Protein AF-0000000066776067 (afdb_homodimer)

Radius of gyration: 14.98 Å; Cα contacts (8 Å, |Δi|>4): 112; chains: 2; bounding box: 36×47×34 Å

Structure (mmCIF, N/CA/C/O backbone):
data_AF-0000000066776067-model_v1
#
loop_
_entity.id
_entity.type
_entity.pdbx_description
1 polymer 'Uncharacterized protein'
#
loop_
_atom_site.group_PDB
_atom_site.id
_atom_site.type_symbol
_atom_site.label_atom_id
_atom_site.label_alt_id
_atom_site.label_comp_id
_atom_site.label_asym_id
_atom_site.label_entity_id
_atom_site.label_seq_id
_atom_site.pdbx_PDB_ins_code
_atom_site.Cartn_x
_atom_site.Cartn_y
_atom_site.Cartn_z
_atom_site.occupancy
_atom_site.B_iso_or_equiv
_atom_site.auth_seq_id
_atom_site.auth_comp_id
_atom_site.auth_asym_id
_atom_site.auth_atom_id
_atom_site.pdbx_PDB_model_num
ATOM 1 N N . MET A 1 1 ? 7.188 21.859 21.719 1 33.44 1 MET A N 1
ATOM 2 C CA . MET A 1 1 ? 7.398 22.297 20.344 1 33.44 1 MET A CA 1
ATOM 3 C C . MET A 1 1 ? 6.57 21.469 19.375 1 33.44 1 MET A C 1
ATOM 5 O O . MET A 1 1 ? 6.641 20.234 19.391 1 33.44 1 MET A O 1
ATOM 9 N N . ILE A 1 2 ? 5.402 22.031 19.016 1 42.84 2 ILE A N 1
ATOM 10 C CA . ILE A 1 2 ? 4.445 21.281 18.219 1 42.84 2 ILE A CA 1
ATOM 11 C C . ILE A 1 2 ? 5.141 20.703 16.984 1 42.84 2 ILE A C 1
ATOM 13 O O . ILE A 1 2 ? 6.012 21.344 16.391 1 42.84 2 ILE A O 1
ATOM 17 N N . LYS A 1 3 ? 5.496 19.406 16.922 1 46.78 3 LYS A N 1
ATOM 18 C CA . LYS A 1 3 ? 6.07 18.828 15.711 1 46.78 3 LYS A CA 1
ATOM 19 C C . LYS A 1 3 ? 5.516 19.5 14.461 1 46.78 3 LYS A C 1
ATOM 21 O O . LYS A 1 3 ? 4.305 19.672 14.32 1 46.78 3 LYS A O 1
ATOM 26 N N . PRO A 1 4 ? 6.23 20.391 13.844 1 47.25 4 PRO A N 1
ATOM 27 C CA . PRO A 1 4 ? 5.691 20.984 12.617 1 47.25 4 PRO A CA 1
ATOM 28 C C . PRO A 1 4 ? 4.938 19.969 11.75 1 47.25 4 PRO A C 1
ATOM 30 O O . PRO A 1 4 ? 5.312 18.797 11.703 1 47.25 4 PRO A O 1
ATOM 33 N N . GLN A 1 5 ? 3.598 20.078 11.734 1 50.12 5 GLN A N 1
ATOM 34 C CA . GLN A 1 5 ? 2.773 19.234 10.875 1 50.12 5 GLN A CA 1
ATOM 35 C C . GLN A 1 5 ? 3.34 19.188 9.453 1 50.12 5 GLN A C 1
ATOM 37 O O . GLN A 1 5 ? 3.412 20.203 8.766 1 50.12 5 GLN A O 1
ATOM 42 N N . THR A 1 6 ? 4.578 18.656 9.312 1 57.09 6 THR A N 1
ATOM 43 C CA . THR A 1 6 ? 5.113 18.516 7.961 1 57.09 6 THR A CA 1
ATOM 44 C C . THR A 1 6 ? 4.02 18.078 6.988 1 57.09 6 THR A C 1
ATOM 46 O O . THR A 1 6 ? 3.135 17.312 7.352 1 57.09 6 THR A O 1
ATOM 49 N N . VAL A 1 7 ? 3.52 19.078 6.051 1 65.31 7 VAL A N 1
ATOM 50 C CA . VAL A 1 7 ? 2.42 18.984 5.098 1 65.31 7 VAL A CA 1
ATOM 51 C C . VAL A 1 7 ? 2.617 17.781 4.184 1 65.31 7 VAL A C 1
ATOM 53 O O . VAL A 1 7 ? 3.326 17.859 3.18 1 65.31 7 VAL A O 1
ATOM 56 N N . GLY A 1 8 ? 3.057 16.688 4.766 1 76.62 8 GLY A N 1
ATOM 57 C CA . GLY A 1 8 ? 3.17 15.531 3.891 1 76.62 8 GLY A CA 1
ATOM 58 C C . GLY A 1 8 ? 1.842 15.094 3.299 1 76.62 8 GLY A C 1
ATOM 59 O O . GLY A 1 8 ? 0.787 15.594 3.699 1 76.62 8 GLY A O 1
ATOM 60 N N . VAL A 1 9 ? 2.018 14.398 2.113 1 87.88 9 VAL A N 1
ATOM 61 C CA . VAL A 1 9 ? 0.821 13.781 1.548 1 87.88 9 VAL A CA 1
ATOM 62 C C . VAL A 1 9 ? 0.127 12.93 2.607 1 87.88 9 VAL A C 1
ATOM 64 O O . VAL A 1 9 ? 0.783 12.195 3.35 1 87.88 9 VAL A O 1
ATOM 67 N N . GLN A 1 10 ? -1.118 13.148 2.758 1 91.69 10 GLN A N 1
ATOM 68 C CA . GLN A 1 10 ? -1.886 12.305 3.668 1 91.69 10 GLN A CA 1
ATOM 69 C C . GLN A 1 10 ? -1.968 10.867 3.154 1 91.69 10 GLN A C 1
ATOM 71 O O . GLN A 1 10 ? -1.996 10.641 1.943 1 91.69 10 GLN A O 1
ATOM 76 N N . PHE A 1 11 ? -2.068 9.961 4.02 1 93.69 11 PHE A N 1
ATOM 77 C CA . PHE A 1 11 ? -2.158 8.547 3.662 1 93.69 11 PHE A CA 1
ATOM 78 C C . PHE A 1 11 ? -3.33 8.305 2.719 1 93.69 11 PHE A C 1
ATOM 80 O O . PHE A 1 11 ? -3.17 7.668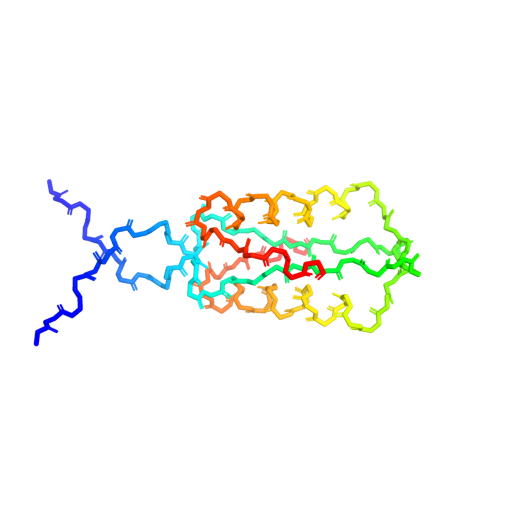 1.675 1 93.69 11 PHE A O 1
ATOM 87 N N . CYS A 1 12 ? -4.441 8.836 3.064 1 93.88 12 CYS A N 1
ATOM 88 C CA . CYS A 1 12 ? -5.664 8.539 2.326 1 93.88 12 CYS A CA 1
ATOM 89 C C . CYS A 1 12 ? -5.684 9.273 0.99 1 93.88 12 CYS A C 1
ATOM 91 O O . CYS A 1 12 ? -6.492 8.953 0.114 1 93.88 12 CYS A O 1
ATOM 93 N N . ASP A 1 13 ? -4.742 10.195 0.753 1 91.25 13 ASP A N 1
ATOM 94 C CA . ASP A 1 13 ? -4.637 10.898 -0.524 1 91.25 13 ASP A CA 1
ATOM 95 C C . ASP A 1 13 ? -3.709 10.148 -1.481 1 91.25 13 ASP A C 1
ATOM 97 O O . ASP A 1 13 ? -3.834 10.281 -2.701 1 91.25 13 ASP A O 1
ATOM 101 N N . GLY A 1 14 ? -2.871 9.398 -0.928 1 92.56 14 GLY A N 1
ATOM 102 C CA . GLY A 1 14 ? -1.851 8.766 -1.751 1 92.56 14 GLY A CA 1
ATOM 103 C C . GLY A 1 14 ? -2.014 7.266 -1.857 1 92.56 14 GLY A C 1
ATOM 104 O O . GLY A 1 14 ? -1.654 6.664 -2.873 1 92.56 14 GLY A O 1
ATOM 105 N N . ALA A 1 15 ? -2.596 6.691 -0.892 1 95.5 15 ALA A N 1
ATOM 106 C CA . ALA A 1 15 ? -2.717 5.238 -0.877 1 95.5 15 ALA A CA 1
ATOM 107 C C . ALA A 1 15 ? -4.055 4.793 -1.455 1 95.5 15 ALA A C 1
ATOM 109 O O . ALA A 1 15 ? -5.055 5.512 -1.355 1 95.5 15 ALA A O 1
ATOM 110 N N . ASN A 1 16 ? -4.062 3.584 -2.033 1 95.88 16 ASN A N 1
ATOM 111 C CA . ASN A 1 16 ? -5.242 2.902 -2.561 1 95.88 16 ASN A CA 1
ATOM 112 C C . ASN A 1 16 ? -5.258 1.428 -2.17 1 95.88 16 ASN A C 1
ATOM 114 O O . ASN A 1 16 ? -4.203 0.834 -1.927 1 95.88 16 ASN A O 1
ATOM 118 N N . PRO A 1 17 ? -6.531 0.898 -2.117 1 97.38 17 PRO A N 1
ATOM 119 C CA . PRO A 1 17 ? -6.539 -0.546 -1.873 1 97.38 17 PRO A CA 1
ATOM 120 C C . PRO A 1 17 ? -5.797 -1.331 -2.951 1 97.38 17 PRO A C 1
ATOM 122 O O . PRO A 1 17 ? -5.809 -0.942 -4.121 1 97.38 17 PRO A O 1
ATOM 125 N N . ILE A 1 18 ? -5.148 -2.408 -2.527 1 97.56 18 ILE A N 1
ATOM 126 C CA . ILE A 1 18 ? -4.586 -3.385 -3.453 1 97.56 18 ILE A CA 1
ATOM 127 C C . ILE A 1 18 ? -5.48 -4.621 -3.504 1 97.56 18 ILE A C 1
ATOM 129 O O . ILE A 1 18 ? -5.641 -5.324 -2.504 1 97.56 18 ILE A O 1
ATOM 133 N N . TYR A 1 19 ? -6.098 -4.848 -4.648 1 95.81 19 TYR A N 1
ATOM 134 C CA . TYR A 1 19 ? -6.977 -5.996 -4.832 1 95.81 19 TYR A CA 1
ATOM 135 C C . TYR A 1 19 ? -6.199 -7.207 -5.328 1 95.81 19 TYR A C 1
ATOM 137 O O . TYR A 1 19 ? -5.582 -7.16 -6.395 1 95.81 19 TYR A O 1
ATOM 145 N N . ILE A 1 20 ? -6.328 -8.203 -4.535 1 96.56 20 ILE A N 1
ATOM 146 C CA . ILE A 1 20 ? -5.648 -9.445 -4.895 1 96.56 20 ILE A CA 1
ATOM 147 C C . ILE A 1 20 ? -6.551 -10.289 -5.789 1 96.56 20 ILE A C 1
ATOM 149 O O . ILE A 1 20 ? -7.711 -10.539 -5.449 1 96.56 20 ILE A O 1
ATOM 153 N N . SER A 1 21 ? -5.922 -10.664 -6.941 1 97.62 21 SER A N 1
ATOM 154 C CA . SER A 1 21 ? -6.664 -11.555 -7.832 1 97.62 21 SER A CA 1
ATOM 155 C C . SER A 1 21 ? -6.711 -12.977 -7.281 1 97.62 21 SER A C 1
ATOM 157 O O . SER A 1 21 ? -5.758 -13.43 -6.648 1 97.62 21 SER A O 1
ATOM 159 N N . LYS A 1 22 ? -7.801 -13.688 -7.691 1 97.06 22 LYS A N 1
ATOM 160 C CA . LYS A 1 22 ? -7.902 -15.102 -7.34 1 97.06 22 LYS A CA 1
ATOM 161 C C . LYS A 1 22 ? -6.805 -15.922 -8.016 1 97.06 22 LYS A C 1
ATOM 163 O O . LYS A 1 22 ? -6.465 -17.016 -7.559 1 97.06 22 LYS A O 1
ATOM 168 N N . ASP A 1 23 ? -6.27 -15.398 -9.047 1 97.88 23 ASP A N 1
ATOM 169 C CA . ASP A 1 23 ? -5.246 -16.094 -9.82 1 97.88 23 ASP A CA 1
ATOM 170 C C . ASP A 1 23 ? -3.854 -15.828 -9.258 1 97.88 23 ASP A C 1
ATOM 172 O O . ASP A 1 23 ? -2.871 -16.422 -9.703 1 97.88 23 ASP A O 1
ATOM 176 N N . ASP A 1 24 ? -3.814 -14.969 -8.328 1 98.5 24 ASP A N 1
ATOM 177 C CA . ASP A 1 24 ? -2.531 -14.672 -7.695 1 98.5 24 ASP A CA 1
ATOM 178 C C . ASP A 1 24 ? -2.111 -15.805 -6.754 1 98.5 24 ASP A C 1
ATOM 180 O O . ASP A 1 24 ? -2.951 -16.391 -6.074 1 98.5 24 ASP A O 1
ATOM 184 N N . ALA A 1 25 ? -0.833 -16.109 -6.789 1 98.56 25 ALA A N 1
ATOM 185 C CA . ALA A 1 25 ? -0.188 -16.953 -5.781 1 98.56 25 ALA A CA 1
ATOM 186 C C . ALA A 1 25 ? 0.856 -16.172 -5 1 98.56 25 ALA A C 1
ATOM 188 O O . ALA A 1 25 ? 1.896 -15.789 -5.543 1 98.56 25 ALA A O 1
ATOM 189 N N . LEU A 1 26 ? 0.511 -15.891 -3.814 1 98.31 26 LEU A N 1
ATOM 190 C CA . LEU A 1 26 ? 1.354 -15.047 -2.979 1 98.31 26 LEU A CA 1
ATOM 191 C C . LEU A 1 26 ? 2.023 -15.859 -1.878 1 98.31 26 LEU A C 1
ATOM 193 O O . LEU A 1 26 ? 1.416 -16.781 -1.322 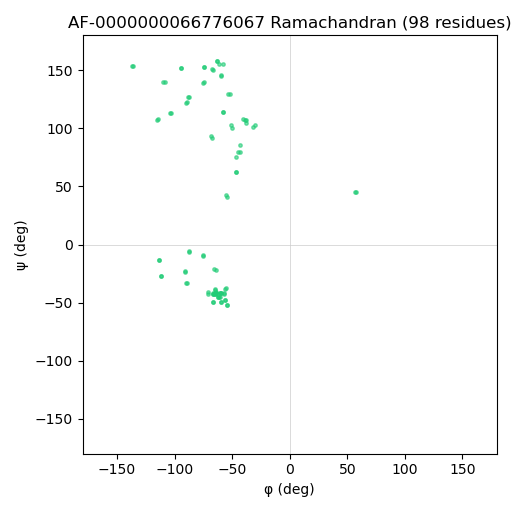1 98.31 26 LEU A O 1
ATOM 197 N N . THR A 1 27 ? 3.314 -15.492 -1.668 1 98.5 27 THR A N 1
ATOM 198 C CA . THR A 1 27 ? 3.895 -15.984 -0.423 1 98.5 27 THR A CA 1
ATOM 199 C C . THR A 1 27 ? 3.154 -15.414 0.782 1 98.5 27 THR A C 1
ATOM 201 O O . THR A 1 27 ? 2.443 -14.414 0.664 1 98.5 27 THR A O 1
ATOM 204 N N . GLU A 1 28 ? 3.23 -16.031 1.89 1 98 28 GLU A N 1
ATOM 205 C CA . GLU A 1 28 ? 2.586 -15.562 3.109 1 98 28 GLU A CA 1
ATOM 206 C C . GLU A 1 28 ? 3.023 -14.141 3.449 1 98 28 GLU A C 1
ATOM 208 O O . GLU A 1 28 ? 2.215 -13.328 3.904 1 98 28 GLU A O 1
ATOM 213 N N . GLU A 1 29 ? 4.281 -13.844 3.221 1 97.62 29 GLU A N 1
ATOM 214 C CA . GLU A 1 29 ? 4.812 -12.523 3.561 1 97.62 29 GLU A CA 1
ATOM 215 C C . GLU A 1 29 ? 4.184 -11.438 2.697 1 97.62 29 GLU A C 1
ATOM 217 O O . GLU A 1 29 ? 3.725 -10.414 3.211 1 97.62 29 GLU A O 1
ATOM 222 N N . THR A 1 30 ? 4.176 -11.672 1.423 1 98.38 30 THR A N 1
ATOM 223 C CA . THR A 1 30 ? 3.582 -10.695 0.516 1 98.38 30 THR A CA 1
ATOM 224 C C . THR A 1 30 ? 2.102 -10.5 0.829 1 98.38 30 THR A C 1
ATOM 226 O O . THR A 1 30 ? 1.614 -9.367 0.857 1 98.38 30 THR A O 1
ATOM 229 N N . GLU A 1 31 ? 1.406 -11.617 1.032 1 98.25 31 GLU A N 1
ATOM 230 C CA . GLU A 1 31 ? -0.013 -11.539 1.369 1 98.25 31 GLU A CA 1
ATOM 231 C C . GLU A 1 31 ? -0.24 -10.711 2.627 1 98.25 31 GLU A C 1
ATOM 233 O O . GLU A 1 31 ? -1.138 -9.867 2.666 1 98.25 31 GLU A O 1
ATOM 238 N N . ARG A 1 32 ? 0.539 -10.852 3.584 1 98.31 32 ARG A N 1
ATOM 239 C CA . ARG A 1 32 ? 0.409 -10.156 4.859 1 98.31 32 ARG A CA 1
ATOM 240 C C . ARG A 1 32 ? 0.637 -8.656 4.688 1 98.31 32 ARG A C 1
ATOM 242 O O . ARG A 1 32 ? -0.09 -7.848 5.266 1 98.31 32 ARG A O 1
ATOM 249 N N . GLU A 1 33 ? 1.643 -8.297 3.902 1 98.12 33 GLU A N 1
ATOM 250 C CA . GLU A 1 33 ? 1.945 -6.883 3.705 1 98.12 33 GLU A CA 1
ATOM 251 C C . GLU A 1 33 ? 0.804 -6.168 2.986 1 98.12 33 GLU A C 1
ATOM 253 O O . GLU A 1 33 ? 0.448 -5.043 3.342 1 98.12 33 GLU A O 1
ATOM 258 N N . ILE A 1 34 ? 0.214 -6.875 2.01 1 98.19 34 ILE A N 1
ATOM 259 C CA . ILE A 1 34 ? -0.92 -6.301 1.293 1 98.19 34 ILE A CA 1
ATOM 260 C C . ILE A 1 34 ? -2.111 -6.164 2.238 1 98.19 34 ILE A C 1
ATOM 262 O O . ILE A 1 34 ? -2.805 -5.145 2.23 1 98.19 34 ILE A O 1
ATOM 266 N N . LEU A 1 35 ? -2.35 -7.148 3.049 1 97.62 35 LEU A N 1
ATOM 267 C CA . LEU A 1 35 ? -3.477 -7.121 3.977 1 97.62 35 LEU A CA 1
ATOM 268 C C . LEU A 1 35 ? -3.305 -6.016 5.012 1 97.62 35 LEU A C 1
ATOM 270 O O . LEU A 1 35 ? -4.27 -5.336 5.367 1 97.62 35 LEU A O 1
ATOM 274 N N . ILE A 1 36 ? -2.09 -5.863 5.52 1 97.81 36 ILE A N 1
ATOM 275 C CA . ILE A 1 36 ? -1.822 -4.801 6.484 1 97.81 36 ILE A CA 1
ATOM 276 C C . ILE A 1 36 ? -2.129 -3.445 5.852 1 97.81 36 ILE A C 1
ATOM 278 O O . ILE A 1 36 ? -2.805 -2.611 6.461 1 97.81 36 ILE A O 1
ATOM 282 N N . HIS A 1 37 ? -1.591 -3.23 4.641 1 97.75 37 HIS A N 1
ATOM 283 C CA . HIS A 1 37 ? -1.868 -1.997 3.912 1 97.75 37 HIS A CA 1
ATOM 284 C C . HIS A 1 37 ? -3.369 -1.771 3.764 1 97.75 37 HIS A C 1
ATOM 286 O O . HIS A 1 37 ? -3.869 -0.684 4.062 1 97.75 37 HIS A O 1
ATOM 292 N N . ASN A 1 38 ? -4.086 -2.812 3.246 1 97.31 38 ASN A N 1
ATOM 293 C CA . ASN A 1 38 ? -5.516 -2.68 2.998 1 97.31 38 ASN A CA 1
ATOM 294 C C . ASN A 1 38 ? -6.293 -2.455 4.293 1 97.31 38 ASN A C 1
ATOM 296 O O . ASN A 1 38 ? -7.25 -1.679 4.32 1 97.31 38 ASN A O 1
ATOM 300 N N . THR A 1 39 ? -5.965 -3.154 5.328 1 97 39 THR A N 1
ATOM 301 C CA . THR A 1 39 ? -6.645 -3.01 6.609 1 97 39 THR A CA 1
ATOM 302 C C . THR A 1 39 ? -6.43 -1.609 7.18 1 97 39 THR A C 1
ATOM 304 O O . THR A 1 39 ? -7.363 -0.998 7.703 1 97 39 THR A O 1
ATOM 307 N N . LEU A 1 40 ? -5.207 -1.068 7.078 1 96.19 40 LEU A N 1
ATOM 308 C CA . LEU A 1 40 ? -4.926 0.29 7.531 1 96.19 40 LEU A CA 1
ATOM 309 C C . LEU A 1 40 ? -5.746 1.306 6.742 1 96.19 40 LEU A C 1
ATOM 311 O O . LEU A 1 40 ? -6.332 2.223 7.324 1 96.19 40 LEU A O 1
ATOM 315 N N . GLY A 1 41 ? -5.773 1.117 5.414 1 95.62 41 GLY A N 1
ATOM 316 C CA . GLY A 1 41 ? -6.578 2 4.582 1 95.62 41 GLY A CA 1
ATOM 317 C C . GLY A 1 41 ? -8.055 1.971 4.934 1 95.62 41 GLY A C 1
ATOM 318 O O . GLY A 1 41 ? -8.727 3.006 4.906 1 95.62 41 GLY A O 1
ATOM 319 N N . GLU A 1 42 ? -8.523 0.734 5.188 1 95.56 42 GLU A N 1
ATOM 320 C CA . GLU A 1 42 ? -9.922 0.633 5.594 1 95.56 42 GLU A CA 1
ATOM 321 C C . GLU A 1 42 ? -10.18 1.414 6.879 1 95.56 42 GLU A C 1
ATOM 323 O O . GLU A 1 42 ? -11.188 2.109 7 1 95.56 42 GLU A O 1
ATOM 328 N N . ARG A 1 43 ? -9.281 1.328 7.809 1 93.81 43 ARG A N 1
ATOM 329 C CA . ARG A 1 43 ? -9.438 1.963 9.117 1 93.81 43 ARG A CA 1
ATOM 330 C C . ARG A 1 43 ? -9.32 3.479 9 1 93.81 43 ARG A C 1
ATOM 332 O O . ARG A 1 43 ? -10.133 4.215 9.562 1 93.81 43 ARG A O 1
ATOM 339 N N . LEU A 1 44 ? -8.352 3.936 8.211 1 92.81 44 LEU A N 1
ATOM 340 C CA . LEU A 1 44 ? -8.016 5.355 8.172 1 92.81 44 LEU A CA 1
ATOM 341 C C . LEU A 1 44 ? -8.852 6.082 7.125 1 92.81 44 LEU A C 1
ATOM 343 O O . LEU A 1 44 ? -9.227 7.242 7.32 1 92.81 44 LEU A O 1
ATOM 347 N N . CYS A 1 45 ? -9.109 5.379 6.148 1 93.94 45 CYS A N 1
ATOM 348 C CA . CYS A 1 45 ? -9.664 6.066 4.988 1 93.94 45 CYS A CA 1
ATOM 349 C C . CYS A 1 45 ? -11.102 5.625 4.734 1 93.94 45 CYS A C 1
ATOM 351 O O . CYS A 1 45 ? -11.789 6.191 3.879 1 93.94 45 CYS A O 1
ATOM 353 N N . ARG A 1 46 ? -11.539 4.59 5.332 1 92.56 46 ARG A N 1
ATOM 354 C CA . ARG A 1 46 ? -12.875 4.031 5.129 1 92.56 46 ARG A CA 1
ATOM 355 C C . ARG A 1 46 ? -13.109 3.693 3.66 1 92.56 46 ARG A C 1
ATOM 357 O O . ARG A 1 46 ? -14.141 4.055 3.094 1 92.56 46 ARG A O 1
ATOM 364 N N . TRP A 1 47 ? -11.984 2.994 3.07 1 89.5 47 TRP A N 1
ATOM 365 C CA . TRP A 1 47 ? -12.109 2.566 1.682 1 89.5 47 TRP A CA 1
ATOM 366 C C . TRP A 1 47 ? -13.312 1.646 1.502 1 89.5 47 TRP A C 1
ATOM 368 O O . TRP A 1 47 ? -13.609 0.825 2.373 1 89.5 47 TRP A O 1
ATOM 378 N N . GLY A 1 48 ? -14.328 2.014 0.795 1 66.62 48 GLY A N 1
ATOM 379 C CA . GLY A 1 48 ? -15.469 1.157 0.505 1 66.62 48 GLY A CA 1
ATOM 380 C C . GLY A 1 48 ? -15.125 -0.015 -0.393 1 66.62 48 GLY A C 1
ATOM 381 O O . GLY A 1 48 ? -14.305 0.116 -1.305 1 66.62 48 GLY A O 1
ATOM 382 N N . TYR A 1 49 ? -14.734 -1.289 0.21 1 54.69 49 TYR A N 1
ATOM 383 C CA . TYR A 1 49 ? -14.609 -2.453 -0.659 1 54.69 49 TYR A CA 1
ATOM 384 C C . TYR A 1 49 ? -15.766 -2.527 -1.646 1 54.69 49 TYR A C 1
ATOM 386 O O . TYR A 1 49 ? -16.938 -2.428 -1.254 1 54.69 49 TYR A O 1
ATOM 394 N N . ALA A 1 50 ? -15.625 -1.775 -2.854 1 41.06 50 ALA A N 1
ATOM 395 C CA . ALA A 1 50 ? -16.719 -2.223 -3.719 1 41.06 50 ALA A CA 1
ATOM 396 C C . ALA A 1 50 ? -16.844 -3.744 -3.699 1 41.06 50 ALA A C 1
ATOM 398 O O . ALA A 1 50 ? -15.898 -4.453 -4.055 1 41.06 50 ALA A O 1
ATOM 399 N N . LYS A 1 51 ? -17.422 -4.289 -2.746 1 29.62 51 LYS A N 1
ATOM 400 C CA . LYS A 1 51 ? -17.812 -5.688 -2.916 1 29.62 51 LYS A CA 1
ATOM 401 C C . LYS A 1 51 ? -18.375 -5.93 -4.309 1 29.62 51 LYS A C 1
ATOM 403 O O . LYS A 1 51 ? -19.062 -5.074 -4.863 1 29.62 51 LYS A O 1
ATOM 408 N N . MET B 1 1 ? -10.664 30.266 2.988 1 33.75 1 MET B N 1
ATOM 409 C CA . MET B 1 1 ? -10.781 29.438 4.176 1 33.75 1 MET B CA 1
ATOM 410 C C . MET B 1 1 ? -9.82 28.25 4.102 1 33.75 1 MET B C 1
ATOM 412 O O . MET B 1 1 ? -9.82 27.516 3.117 1 33.75 1 MET B O 1
ATOM 416 N N . ILE B 1 2 ? -8.656 28.438 4.746 1 43.53 2 ILE B N 1
ATOM 417 C CA . ILE B 1 2 ? -7.594 27.438 4.641 1 43.53 2 ILE B CA 1
ATOM 418 C C . ILE B 1 2 ? -8.156 26.047 4.941 1 43.53 2 ILE B C 1
ATOM 420 O O . ILE B 1 2 ? -9 25.891 5.824 1 43.53 2 ILE B O 1
ATOM 424 N N . LYS B 1 3 ? -8.469 25.188 3.967 1 47.12 3 LYS B N 1
ATOM 425 C CA . LYS B 1 3 ? -8.898 23.812 4.254 1 47.12 3 LYS B CA 1
ATOM 426 C C . LYS B 1 3 ? -8.258 23.297 5.543 1 47.12 3 LYS B C 1
ATOM 428 O O . LYS B 1 3 ? -7.047 23.422 5.734 1 47.12 3 LYS B O 1
ATOM 433 N N . PRO B 1 4 ? -8.945 23.234 6.637 1 46.88 4 PRO B N 1
ATOM 434 C CA . PRO B 1 4 ? -8.312 22.703 7.84 1 46.88 4 PRO B CA 1
ATOM 435 C C . PRO B 1 4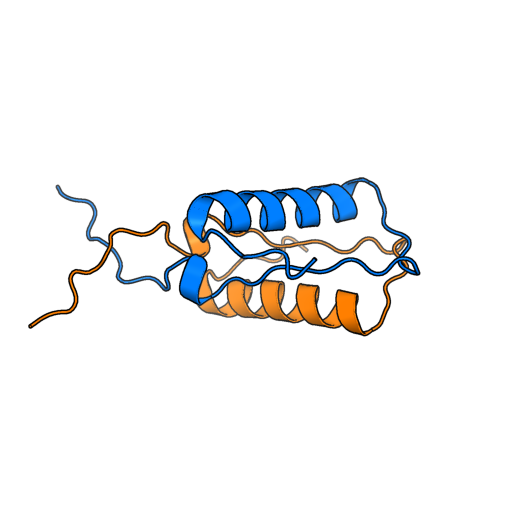 ? -7.438 21.484 7.551 1 46.88 4 PRO B C 1
ATOM 437 O O . PRO B 1 4 ? -7.75 20.688 6.652 1 46.88 4 PRO B O 1
ATOM 440 N N . GLN B 1 5 ? -6.121 21.656 7.625 1 50.34 5 GLN B N 1
ATOM 441 C CA . GLN B 1 5 ? -5.172 20.562 7.449 1 50.34 5 GLN B CA 1
ATOM 442 C C . GLN B 1 5 ? -5.586 19.344 8.258 1 50.34 5 GLN B C 1
ATOM 444 O O . GLN B 1 5 ? -5.66 19.391 9.484 1 50.34 5 GLN B O 1
ATOM 449 N N . THR B 1 6 ? -6.742 18.781 7.938 1 57.06 6 THR B N 1
ATOM 450 C CA . THR B 1 6 ? -7.133 17.562 8.641 1 57.06 6 THR B CA 1
ATOM 451 C C . THR B 1 6 ? -5.922 16.672 8.891 1 57.06 6 THR B C 1
ATOM 453 O O . THR B 1 6 ? -5.035 16.578 8.047 1 57.06 6 THR B O 1
ATOM 456 N N . VAL B 1 7 ? -5.402 16.641 10.258 1 65.44 7 VAL B N 1
ATOM 457 C CA . VAL B 1 7 ? -4.195 15.992 10.758 1 65.44 7 VAL B CA 1
ATOM 458 C C . VAL B 1 7 ? -4.23 14.508 10.398 1 65.44 7 VAL B C 1
ATOM 460 O O . VAL B 1 7 ? -4.789 13.703 11.148 1 65.44 7 VAL B O 1
ATOM 463 N N . GLY B 1 8 ? -4.648 14.211 9.18 1 76.88 8 GLY B N 1
ATOM 464 C CA . GLY B 1 8 ? -4.605 12.805 8.828 1 76.88 8 GLY B CA 1
ATOM 465 C C . GLY B 1 8 ? -3.219 12.203 8.938 1 76.88 8 GLY B C 1
ATOM 466 O O . GLY B 1 8 ? -2.236 12.922 9.109 1 76.88 8 GLY B O 1
ATOM 467 N N . VAL B 1 9 ? -3.27 10.828 9.148 1 88.06 9 VAL B N 1
ATOM 468 C CA . VAL B 1 9 ? -1.994 10.125 9.094 1 88.06 9 VAL B CA 1
ATOM 469 C C . VAL B 1 9 ? -1.276 10.445 7.789 1 88.06 9 VAL B C 1
ATOM 471 O O . VAL B 1 9 ? -1.896 10.469 6.723 1 88.06 9 VAL B O 1
ATOM 474 N N . GLN B 1 10 ? -0.084 10.82 7.906 1 91.88 10 GLN B N 1
ATOM 475 C CA . GLN B 1 10 ? 0.715 11.055 6.707 1 91.88 10 GLN B CA 1
ATOM 476 C C . GLN B 1 10 ? 0.984 9.75 5.965 1 91.88 10 GLN B C 1
ATOM 478 O O . GLN B 1 10 ? 1.103 8.688 6.582 1 91.88 10 GLN B O 1
ATOM 483 N N . PHE B 1 11 ? 1.146 9.82 4.715 1 93.69 11 PHE B N 1
ATOM 484 C CA . PHE B 1 11 ? 1.416 8.656 3.885 1 93.69 11 PHE B CA 1
ATOM 485 C C . PHE B 1 11 ? 2.656 7.918 4.375 1 93.69 11 PHE B C 1
ATOM 487 O O . PHE B 1 11 ? 2.627 6.699 4.566 1 93.69 11 PHE B O 1
ATOM 494 N N . CYS B 1 12 ? 3.668 8.656 4.613 1 93.81 12 CYS B N 1
ATOM 495 C CA . CYS B 1 12 ? 4.953 8.047 4.934 1 93.81 12 CYS B CA 1
ATOM 496 C C . CYS B 1 12 ? 4.961 7.516 6.363 1 93.81 12 CYS B C 1
ATOM 498 O O . CYS B 1 12 ? 5.844 6.742 6.734 1 93.81 12 CYS B O 1
ATOM 500 N N . ASP B 1 13 ? 3.941 7.824 7.18 1 91.44 13 ASP B N 1
ATOM 501 C CA . ASP B 1 13 ? 3.82 7.297 8.539 1 91.44 13 ASP B CA 1
ATOM 502 C C . ASP B 1 13 ? 3.025 5.996 8.555 1 91.44 13 ASP B C 1
ATOM 504 O O . ASP B 1 13 ? 3.189 5.176 9.461 1 91.44 13 ASP B O 1
ATOM 508 N N . GLY B 1 14 ? 2.256 5.84 7.574 1 92.81 14 GLY B N 1
ATOM 509 C CA . GLY B 1 14 ? 1.351 4.699 7.586 1 92.81 14 GLY B CA 1
ATOM 510 C C . GLY B 1 14 ? 1.688 3.66 6.535 1 92.81 14 GLY B C 1
ATOM 511 O O . GLY B 1 14 ? 1.438 2.469 6.73 1 92.81 14 GLY B O 1
ATOM 512 N N . ALA B 1 15 ? 2.281 4.074 5.492 1 95.5 15 ALA B N 1
ATOM 513 C CA . ALA B 1 15 ? 2.566 3.152 4.395 1 95.5 15 ALA B CA 1
ATOM 514 C C . ALA B 1 15 ? 3.977 2.582 4.508 1 95.5 15 ALA B C 1
ATOM 516 O O . ALA B 1 15 ? 4.879 3.246 5.023 1 95.5 15 ALA B O 1
ATOM 517 N N . ASN B 1 16 ? 4.137 1.373 3.977 1 95.81 16 ASN B N 1
ATOM 518 C CA . ASN B 1 16 ? 5.41 0.669 3.869 1 95.81 16 ASN B CA 1
ATOM 519 C C . ASN B 1 16 ? 5.57 0.004 2.506 1 95.81 16 ASN B C 1
ATOM 521 O O . ASN B 1 16 ? 4.578 -0.323 1.851 1 95.81 16 ASN B O 1
ATOM 525 N N . PRO B 1 17 ? 6.887 -0.152 2.137 1 97.31 17 PRO B N 1
ATOM 526 C CA . PRO B 1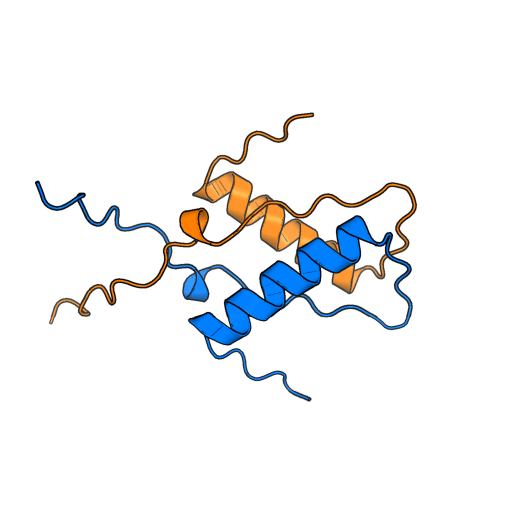 17 ? 7.043 -0.903 0.89 1 97.31 17 PRO B CA 1
ATOM 527 C C . PRO B 1 17 ? 6.453 -2.311 0.97 1 97.31 17 PRO B C 1
ATOM 529 O O . PRO B 1 17 ? 6.488 -2.938 2.033 1 97.31 17 PRO B O 1
ATOM 532 N N . ILE B 1 18 ? 5.918 -2.773 -0.14 1 97.56 18 ILE B N 1
ATOM 533 C CA . ILE B 1 18 ? 5.512 -4.168 -0.297 1 97.56 18 ILE B CA 1
ATOM 534 C C . ILE B 1 18 ? 6.539 -4.906 -1.151 1 97.56 18 ILE B C 1
ATOM 536 O O . ILE B 1 18 ? 6.719 -4.594 -2.33 1 97.56 18 ILE B O 1
ATOM 540 N N . TYR B 1 19 ? 7.238 -5.84 -0.538 1 95.75 19 TYR B N 1
ATOM 541 C CA . TYR B 1 19 ? 8.25 -6.621 -1.24 1 95.75 19 TYR B CA 1
ATOM 542 C C . TYR B 1 19 ? 7.645 -7.879 -1.851 1 95.75 19 TYR B C 1
ATOM 544 O O . TYR B 1 19 ? 7.098 -8.719 -1.136 1 95.75 19 TYR B O 1
ATOM 552 N N . ILE B 1 20 ? 7.824 -7.926 -3.117 1 96.44 20 ILE B N 1
ATOM 553 C CA . ILE B 1 20 ? 7.301 -9.078 -3.842 1 96.44 20 ILE B CA 1
ATOM 554 C C . ILE B 1 20 ? 8.336 -10.203 -3.84 1 96.44 20 ILE B C 1
ATOM 556 O O . ILE B 1 20 ? 9.5 -9.984 -4.195 1 96.44 20 ILE B O 1
ATOM 560 N N . SER B 1 21 ? 7.805 -11.383 -3.385 1 97.56 21 SER B N 1
ATOM 561 C CA . SER B 1 21 ? 8.688 -12.547 -3.424 1 97.56 21 SER B CA 1
ATOM 562 C C . SER B 1 21 ? 8.852 -13.062 -4.848 1 97.56 21 SER B C 1
ATOM 564 O O . SER B 1 21 ? 7.926 -12.992 -5.652 1 97.56 21 SER B O 1
ATOM 566 N N . LYS B 1 22 ? 10.039 -13.703 -5.082 1 97 22 LYS B N 1
ATOM 567 C CA . LYS B 1 22 ? 10.266 -14.359 -6.367 1 97 22 LYS B CA 1
ATOM 568 C C . LYS B 1 22 ? 9.297 -15.516 -6.578 1 97 22 LYS B C 1
ATOM 570 O O . LYS B 1 22 ? 9.055 -15.93 -7.711 1 97 22 LYS B O 1
ATOM 575 N N . ASP B 1 23 ? 8.766 -16.016 -5.523 1 97.88 23 ASP B N 1
ATOM 576 C CA . ASP B 1 23 ? 7.867 -17.156 -5.586 1 97.88 23 ASP B CA 1
ATOM 577 C C . ASP B 1 23 ? 6.426 -16.703 -5.812 1 97.88 23 ASP B C 1
ATOM 579 O O . ASP B 1 23 ? 5.535 -17.547 -6.008 1 97.88 23 ASP B O 1
ATOM 583 N N . ASP B 1 24 ? 6.242 -15.445 -5.789 1 98.44 24 ASP B N 1
ATOM 584 C CA . ASP B 1 24 ? 4.906 -14.922 -6.047 1 98.44 24 ASP B CA 1
ATOM 585 C C . ASP B 1 24 ? 4.559 -15 -7.531 1 98.44 24 ASP B C 1
ATOM 587 O O . ASP B 1 24 ? 5.422 -14.789 -8.383 1 98.44 24 ASP B O 1
ATOM 591 N N . ALA B 1 25 ? 3.338 -15.367 -7.805 1 98.56 25 ALA B N 1
ATOM 592 C CA . ALA B 1 25 ? 2.736 -15.234 -9.125 1 98.56 25 ALA B CA 1
ATOM 593 C C . ALA B 1 25 ? 1.576 -14.242 -9.102 1 98.56 25 ALA B C 1
ATOM 595 O O . ALA B 1 25 ? 0.53 -14.516 -8.508 1 98.56 25 ALA B O 1
ATOM 596 N N . LEU B 1 26 ? 1.827 -13.141 -9.68 1 98.31 26 LEU B N 1
ATOM 597 C CA . LEU B 1 26 ? 0.86 -12.055 -9.641 1 98.31 26 LEU B CA 1
ATOM 598 C C . LEU B 1 26 ? 0.23 -11.836 -11.008 1 98.31 26 LEU B C 1
ATOM 600 O O . LEU B 1 26 ? 0.907 -11.945 -12.039 1 98.31 26 LEU B O 1
ATOM 604 N N . THR B 1 27 ? -1.104 -11.578 -10.938 1 98.5 27 THR B N 1
ATOM 605 C CA . THR B 1 27 ? -1.688 -11.031 -12.156 1 98.5 27 THR B CA 1
ATOM 606 C C . THR B 1 27 ? -1.077 -9.672 -12.484 1 98.5 27 THR B C 1
ATOM 608 O O . THR B 1 27 ? -0.475 -9.031 -11.617 1 98.5 27 THR B O 1
ATOM 611 N N . GLU B 1 28 ? -1.138 -9.25 -13.695 1 98 28 GLU B N 1
ATOM 612 C CA . GLU B 1 28 ? -0.612 -7.953 -14.109 1 98 28 GLU B CA 1
ATOM 613 C C . GLU B 1 28 ? -1.221 -6.82 -13.289 1 98 28 GLU B C 1
ATOM 615 O O . GLU B 1 28 ? -0.533 -5.855 -12.945 1 98 28 GLU B O 1
ATOM 620 N N . GLU B 1 29 ? -2.488 -6.941 -12.977 1 97.69 29 GLU B N 1
ATOM 621 C CA . GLU B 1 29 ? -3.178 -5.887 -12.242 1 97.69 29 GLU B CA 1
ATOM 622 C C . GLU B 1 29 ? -2.631 -5.754 -10.82 1 97.69 29 GLU B C 1
ATOM 624 O O . GLU B 1 29 ? -2.318 -4.652 -10.367 1 97.69 29 GLU B O 1
ATOM 629 N N . THR B 1 30 ? -2.535 -6.859 -10.156 1 98.44 30 THR B N 1
ATOM 630 C CA . THR B 1 30 ? -2.008 -6.836 -8.797 1 98.44 30 THR B CA 1
ATOM 631 C C . THR B 1 30 ? -0.576 -6.309 -8.781 1 98.44 30 THR B C 1
ATOM 633 O O . THR B 1 30 ? -0.218 -5.5 -7.926 1 98.44 30 THR B O 1
ATOM 636 N N . GLU B 1 31 ? 0.223 -6.805 -9.711 1 98.25 31 GLU B N 1
ATOM 637 C CA . GLU B 1 31 ? 1.606 -6.348 -9.805 1 98.25 31 GLU B CA 1
ATOM 638 C C . GLU B 1 31 ? 1.679 -4.836 -10 1 98.25 31 GLU B C 1
ATOM 640 O O . GLU B 1 31 ? 2.475 -4.16 -9.344 1 98.25 31 GLU B O 1
ATOM 645 N N . ARG B 1 32 ? 0.889 -4.293 -10.789 1 98.31 32 ARG B N 1
ATOM 646 C CA . ARG B 1 32 ? 0.876 -2.865 -11.102 1 98.31 32 ARG B CA 1
ATOM 647 C C . ARG B 1 32 ? 0.494 -2.043 -9.875 1 98.31 32 ARG B C 1
ATOM 649 O O . ARG B 1 32 ? 1.095 -1.001 -9.602 1 98.31 32 ARG B O 1
ATOM 656 N N . GLU B 1 33 ? -0.512 -2.52 -9.133 1 98.19 33 GLU B N 1
ATOM 657 C CA . GLU B 1 33 ? -0.957 -1.781 -7.957 1 98.19 33 GLU B CA 1
ATOM 658 C C . GLU B 1 33 ? 0.135 -1.731 -6.891 1 98.19 33 GLU B C 1
ATOM 660 O O . GLU B 1 33 ? 0.347 -0.693 -6.262 1 98.19 33 GLU B O 1
ATOM 665 N N . ILE B 1 34 ? 0.851 -2.854 -6.75 1 98.12 34 ILE B N 1
ATOM 666 C CA . ILE B 1 34 ? 1.95 -2.895 -5.793 1 98.12 34 ILE B CA 1
ATOM 667 C C . ILE B 1 34 ? 3.068 -1.962 -6.254 1 98.12 34 ILE B C 1
ATOM 669 O O . ILE B 1 34 ? 3.645 -1.228 -5.445 1 98.12 34 ILE B O 1
ATOM 673 N N . LEU B 1 35 ? 3.373 -1.953 -7.512 1 97.56 35 LEU B N 1
ATOM 674 C CA . LEU B 1 35 ? 4.438 -1.113 -8.047 1 97.56 35 LEU B CA 1
ATOM 675 C C . LEU B 1 35 ? 4.094 0.365 -7.898 1 97.56 35 LEU B C 1
ATOM 677 O O . LEU B 1 35 ? 4.957 1.18 -7.57 1 97.56 35 LEU B O 1
ATOM 681 N N . ILE B 1 36 ? 2.846 0.699 -8.18 1 97.75 36 ILE B N 1
ATOM 682 C CA . ILE B 1 36 ? 2.414 2.084 -8.031 1 97.75 36 ILE B CA 1
ATOM 683 C C . ILE B 1 36 ? 2.602 2.525 -6.582 1 97.75 36 ILE B C 1
ATOM 685 O O . ILE B 1 36 ? 3.148 3.6 -6.316 1 97.75 36 ILE B O 1
ATOM 689 N N . HIS B 1 37 ? 2.102 1.697 -5.652 1 97.69 37 HIS B N 1
ATOM 690 C CA . HIS B 1 37 ? 2.277 1.982 -4.23 1 97.69 37 HIS B CA 1
ATOM 691 C C . HIS B 1 37 ? 3.748 2.184 -3.887 1 97.69 37 HIS B C 1
ATOM 693 O O . HIS B 1 37 ? 4.109 3.168 -3.236 1 97.69 37 HIS B O 1
ATOM 699 N N . ASN B 1 38 ? 4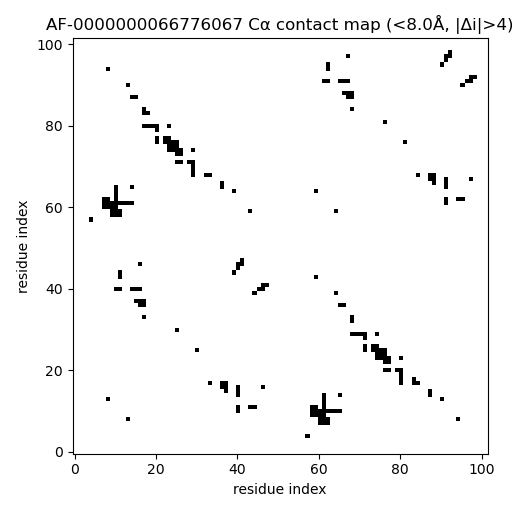.605 1.208 -4.297 1 97.25 38 ASN B N 1
ATOM 700 C CA . ASN B 1 38 ? 6.023 1.265 -3.961 1 97.25 38 ASN B CA 1
ATOM 701 C C . ASN B 1 38 ? 6.703 2.473 -4.605 1 97.25 38 ASN B C 1
ATOM 703 O O . ASN B 1 38 ? 7.566 3.104 -3.99 1 97.25 38 ASN B O 1
ATOM 707 N N . THR B 1 39 ? 6.406 2.766 -5.828 1 96.88 39 THR B N 1
ATOM 708 C CA . THR B 1 39 ? 7 3.9 -6.523 1 96.88 39 THR B CA 1
ATOM 709 C C . THR B 1 39 ? 6.602 5.215 -5.855 1 96.88 39 THR B C 1
ATOM 711 O O . THR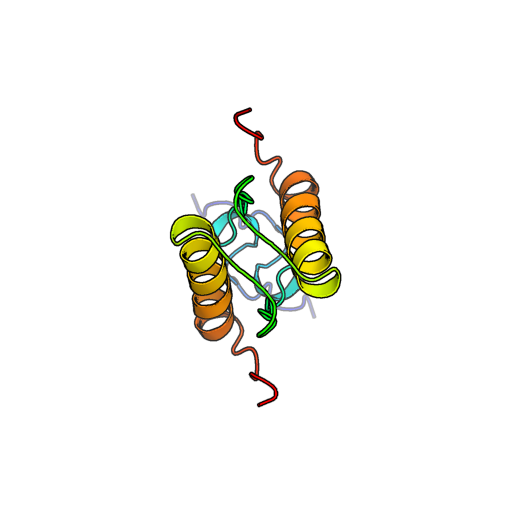 B 1 39 ? 7.434 6.109 -5.691 1 96.88 39 THR B O 1
ATOM 714 N N . LEU B 1 40 ? 5.324 5.344 -5.434 1 96.19 40 LEU B N 1
ATOM 715 C CA . LEU B 1 40 ? 4.871 6.535 -4.727 1 96.19 40 LEU B CA 1
ATOM 716 C C . LEU B 1 40 ? 5.613 6.695 -3.402 1 96.19 40 LEU B C 1
ATOM 718 O O . LEU B 1 40 ? 6.055 7.797 -3.064 1 96.19 40 LEU B O 1
ATOM 722 N N . GLY B 1 41 ? 5.727 5.57 -2.676 1 95.44 41 GLY B N 1
ATOM 723 C CA . GLY B 1 41 ? 6.469 5.609 -1.425 1 95.44 41 GLY B CA 1
ATOM 724 C C . GLY B 1 41 ? 7.918 6.023 -1.603 1 95.44 41 GLY B C 1
ATOM 725 O O . GLY B 1 41 ? 8.469 6.754 -0.773 1 95.44 41 GLY B O 1
ATOM 726 N N . GLU B 1 42 ? 8.5 5.469 -2.678 1 95.5 42 GLU B N 1
ATOM 727 C CA . GLU B 1 42 ? 9.875 5.871 -2.949 1 95.5 42 GLU B CA 1
ATOM 728 C C . GLU B 1 42 ? 9.977 7.375 -3.197 1 95.5 42 GLU B C 1
ATOM 730 O O . GLU B 1 42 ? 10.883 8.039 -2.697 1 95.5 42 GLU B O 1
ATOM 735 N N . ARG B 1 43 ? 9.039 7.918 -3.928 1 93.75 43 ARG B N 1
ATOM 736 C CA . ARG B 1 43 ? 9.055 9.328 -4.301 1 93.75 43 ARG B CA 1
ATOM 737 C C . ARG B 1 43 ? 8.773 10.219 -3.092 1 93.75 43 ARG B C 1
ATOM 739 O O . ARG B 1 43 ? 9.469 11.211 -2.867 1 93.75 43 ARG B O 1
ATOM 746 N N . LEU B 1 44 ? 7.816 9.797 -2.26 1 92.81 44 LEU B N 1
ATOM 747 C CA . LEU B 1 44 ? 7.328 10.656 -1.183 1 92.81 44 LEU B CA 1
ATOM 748 C C . LEU B 1 44 ? 8.133 10.438 0.094 1 92.81 44 LEU B C 1
ATOM 750 O O . LEU B 1 44 ? 8.367 11.375 0.855 1 92.81 44 LEU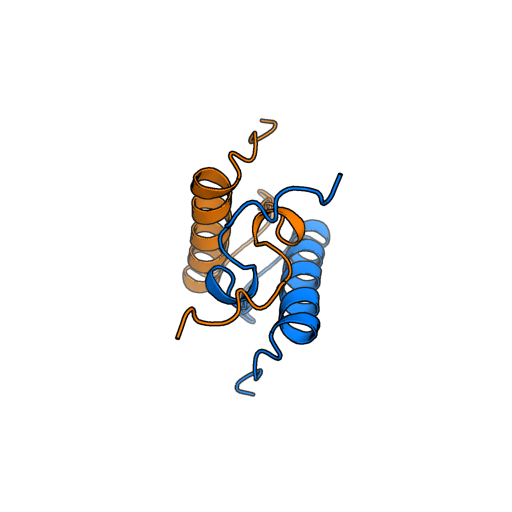 B O 1
ATOM 754 N N . CYS B 1 45 ? 8.516 9.266 0.22 1 93.75 45 CYS B N 1
ATOM 755 C CA . CYS B 1 45 ? 9.062 8.906 1.524 1 93.75 45 CYS B CA 1
ATOM 756 C C . CYS B 1 45 ? 10.547 8.586 1.427 1 93.75 45 CYS B C 1
ATOM 758 O O . CYS B 1 45 ? 11.211 8.383 2.445 1 93.75 45 CYS B O 1
ATOM 760 N N . ARG B 1 46 ? 11.07 8.414 0.268 1 92.56 46 ARG B N 1
ATOM 761 C CA . ARG B 1 46 ? 12.461 8.039 0.035 1 92.56 46 ARG B CA 1
ATOM 762 C C . ARG B 1 46 ? 12.812 6.738 0.744 1 92.56 46 ARG B C 1
ATOM 764 O O . ARG B 1 46 ? 13.828 6.648 1.431 1 92.56 46 ARG B O 1
ATOM 771 N N . TRP B 1 47 ? 11.789 5.73 0.548 1 89.5 47 TRP B N 1
ATOM 772 C CA . TRP B 1 47 ? 12.031 4.414 1.129 1 89.5 47 TRP B CA 1
ATOM 773 C C . TRP B 1 47 ? 13.328 3.818 0.597 1 89.5 47 TRP B C 1
ATOM 775 O O . TRP B 1 47 ? 13.656 3.98 -0.581 1 89.5 47 TRP B O 1
ATOM 785 N N . GLY B 1 48 ? 14.336 3.627 1.407 1 67.44 48 GLY B N 1
ATOM 786 C CA . GLY B 1 48 ? 15.57 2.975 0.999 1 67.44 48 GLY B CA 1
ATOM 787 C C . GLY B 1 48 ? 15.391 1.495 0.709 1 67.44 48 GLY B C 1
ATOM 788 O O . GLY B 1 48 ? 14.602 0.818 1.367 1 67.44 48 GLY B O 1
ATOM 789 N N . TYR B 1 49 ? 15.133 1.06 -0.636 1 54.84 49 TYR B N 1
ATOM 790 C CA . TYR B 1 49 ? 15.164 -0.368 -0.934 1 54.84 49 TYR B CA 1
ATOM 791 C C . TYR B 1 49 ? 16.359 -1.039 -0.254 1 54.84 49 TYR B C 1
ATOM 793 O O . TYR B 1 49 ? 17.5 -0.615 -0.429 1 54.84 49 TYR B O 1
ATOM 801 N N . ALA B 1 50 ? 16.219 -1.349 1.14 1 41.06 50 ALA B N 1
ATOM 802 C CA . ALA B 1 50 ? 17.359 -2.191 1.479 1 41.06 50 ALA B CA 1
ATOM 803 C C . ALA B 1 50 ? 17.562 -3.291 0.44 1 41.06 50 ALA B C 1
ATOM 805 O O . ALA B 1 50 ? 16.688 -4.125 0.232 1 41.06 50 ALA B O 1
ATOM 806 N N . LYS B 1 51 ? 18.047 -2.99 -0.619 1 29.27 51 LYS B N 1
ATOM 807 C CA . LYS B 1 51 ? 18.516 -4.125 -1.405 1 29.27 51 LYS B CA 1
ATOM 808 C C . LYS B 1 51 ? 19.344 -5.078 -0.548 1 29.27 51 LYS B C 1
ATOM 810 O O . LYS B 1 51 ? 20.078 -4.645 0.343 1 29.27 51 LYS B O 1
#

Foldseek 3Di:
DPPPPPPDDDCLRPDDQDDDDPPDDDDPVVVVVNVVSNVVCCVPPVPPPPD/DPPPPPPDDDCLRPDDQDDDDPPDDDDPVVVVVNVVSNVVCCVPPVPDPPD

Organism: Klebsiella pneumoniae subsp. pneumoniae (strain HS11286) (NCBI:txid1125630)

Sequence (102 aa):
MIKPQTVGVQFCDGANPIYISKDDALTEETEREILIHNTLGERLCRWGYAKMIKPQTVGVQFCDGANPIYISKDDALTEETEREILIHNTLGERLCRWGYAK

Secondary structure (DSSP, 8-state):
-------PPBHHHH----PPPTT-B--HHHHHHHHHHHHHHHHHH------/-------PPBHHHH----PPPTT-B--HHHHHHHHHHHHHHHHHH------

pLDDT: mean 85.35, std 20.23, range [29.27, 98.56]

Solvent-accessible surface area (backbone atoms only — not comparable to full-atom values): 6459 Å² total; per-residue (Å²): 126,80,72,74,78,7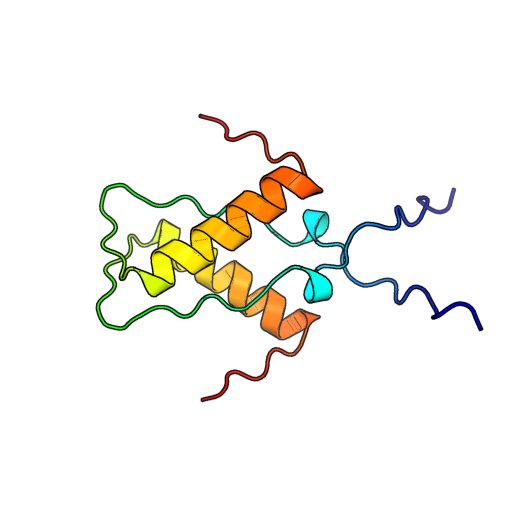0,87,55,65,34,26,71,78,71,57,72,82,70,67,79,54,91,80,38,41,66,46,71,66,40,49,49,49,52,48,51,54,36,52,49,40,36,73,76,52,58,58,74,75,80,118,125,80,72,74,77,70,88,55,63,33,25,70,77,73,57,74,81,71,67,79,54,90,79,38,41,66,45,71,66,40,48,48,50,51,49,51,53,36,51,49,40,36,73,75,51,59,58,70,76,83,117